Protein AF-A0A091HG71-F1 (afdb_monomer_lite)

pLDDT: mean 93.62, std 7.29, range [56.0, 97.69]

Structure (mmCIF, N/CA/C/O backbone):
data_AF-A0A091HG71-F1
#
_entry.id   AF-A0A091HG71-F1
#
loop_
_atom_site.group_PDB
_atom_site.id
_atom_site.type_symbol
_atom_site.label_atom_id
_atom_site.label_alt_id
_atom_site.label_comp_id
_atom_site.label_asym_id
_atom_site.label_entity_id
_atom_site.label_seq_id
_atom_site.pdbx_PDB_ins_code
_atom_site.Cartn_x
_atom_site.Cartn_y
_atom_site.Cartn_z
_atom_site.occupancy
_atom_site.B_iso_or_equiv
_atom_site.auth_seq_id
_atom_site.auth_comp_id
_atom_site.auth_asym_id
_atom_site.auth_atom_id
_atom_site.pdbx_PDB_model_num
ATOM 1 N N . MET A 1 1 ? -5.753 5.586 -6.706 1.00 74.06 1 MET A N 1
ATOM 2 C CA . MET A 1 1 ? -4.774 6.011 -5.677 1.00 74.06 1 MET A CA 1
ATOM 3 C C . MET A 1 1 ? -4.628 4.862 -4.687 1.00 74.06 1 MET A C 1
ATOM 5 O O . MET A 1 1 ? -5.661 4.268 -4.399 1.00 74.06 1 MET A O 1
ATOM 9 N N . PRO A 1 2 ? -3.419 4.492 -4.225 1.00 93.12 2 PRO A N 1
ATOM 10 C CA . PRO A 1 2 ? -3.269 3.387 -3.283 1.00 93.12 2 PRO A CA 1
ATOM 11 C C . PRO A 1 2 ? -3.989 3.669 -1.960 1.00 93.12 2 PRO A C 1
ATOM 13 O O . PRO A 1 2 ? -4.028 4.819 -1.512 1.00 93.12 2 PRO A O 1
ATOM 16 N N . GLY A 1 3 ? -4.551 2.639 -1.331 1.00 96.44 3 GLY A N 1
ATOM 17 C CA . GLY A 1 3 ? -5.396 2.832 -0.155 1.00 96.44 3 GLY A CA 1
ATOM 18 C C . GLY A 1 3 ? -5.814 1.548 0.547 1.00 96.44 3 GLY A C 1
ATOM 19 O O . GLY A 1 3 ? -5.725 0.463 -0.019 1.00 96.44 3 GLY A O 1
ATOM 20 N N . LEU A 1 4 ? -6.283 1.700 1.787 1.00 97.25 4 LEU A N 1
ATOM 21 C CA . LEU A 1 4 ? -6.903 0.645 2.581 1.00 97.25 4 LEU A CA 1
ATOM 22 C C . LEU A 1 4 ? -8.419 0.860 2.578 1.00 97.25 4 LEU A C 1
ATOM 24 O O . LEU A 1 4 ? -8.880 1.965 2.861 1.00 97.25 4 LEU A O 1
ATOM 2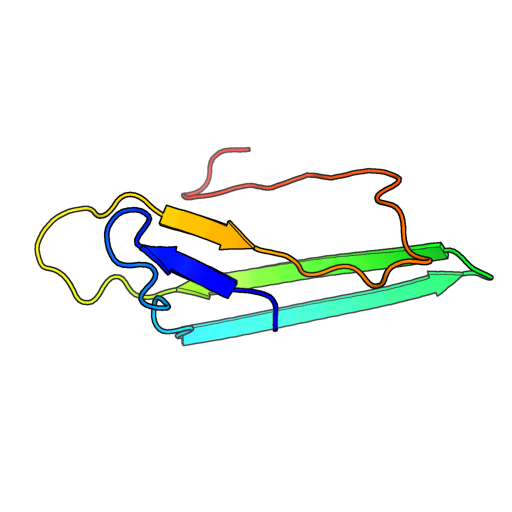8 N N . TYR A 1 5 ? -9.173 -0.183 2.261 1.00 97.50 5 TYR A N 1
ATOM 29 C CA . TYR A 1 5 ? -10.625 -0.149 2.099 1.00 97.50 5 TYR A CA 1
ATOM 30 C C . TYR A 1 5 ? -11.279 -1.209 2.973 1.00 97.50 5 TYR A C 1
ATOM 32 O O . TYR A 1 5 ? -10.661 -2.232 3.260 1.00 97.50 5 TYR A O 1
ATOM 40 N N . ILE A 1 6 ? -12.529 -0.991 3.364 1.00 97.69 6 ILE A N 1
ATOM 41 C CA . ILE A 1 6 ? -13.345 -2.001 4.041 1.00 97.69 6 ILE A CA 1
ATOM 42 C C . ILE A 1 6 ? -13.787 -3.032 3.000 1.00 97.69 6 ILE A C 1
ATOM 44 O O . ILE A 1 6 ? -14.386 -2.665 1.991 1.00 97.69 6 ILE A O 1
ATOM 48 N N . LEU A 1 7 ? -13.508 -4.318 3.224 1.00 96.75 7 LEU A N 1
ATOM 49 C CA . LEU A 1 7 ? -13.726 -5.361 2.212 1.00 96.75 7 LEU A CA 1
ATOM 50 C C . LEU A 1 7 ? -15.204 -5.518 1.814 1.00 96.75 7 LEU A C 1
ATOM 52 O O . LEU A 1 7 ? -15.512 -5.755 0.649 1.00 96.75 7 LEU A O 1
ATOM 56 N N . SER A 1 8 ? -16.124 -5.382 2.770 1.00 96.31 8 SER A N 1
ATOM 57 C CA . SER A 1 8 ? -17.558 -5.586 2.537 1.00 96.31 8 SER A CA 1
ATOM 58 C C . SER A 1 8 ? -18.232 -4.430 1.793 1.00 96.31 8 SER A C 1
ATOM 60 O O . SER A 1 8 ? -19.153 -4.673 1.015 1.00 96.31 8 SER A O 1
ATOM 62 N N . SER A 1 9 ? -17.796 -3.188 2.023 1.00 95.94 9 SER A N 1
ATOM 63 C CA . SER A 1 9 ? -18.435 -1.979 1.481 1.00 95.94 9 SER A CA 1
ATOM 64 C C . SER A 1 9 ? -17.615 -1.258 0.413 1.00 95.94 9 SER A C 1
ATOM 66 O O . SER A 1 9 ? -18.159 -0.411 -0.290 1.00 95.94 9 SER A O 1
ATOM 68 N N . TRP A 1 10 ? -16.325 -1.576 0.277 1.00 95.81 10 TRP A N 1
ATOM 69 C CA . TRP A 1 10 ? -15.359 -0.844 -0.554 1.00 95.81 10 TRP A CA 1
ATOM 70 C C . TRP A 1 10 ? -15.195 0.632 -0.177 1.00 95.81 10 TRP A C 1
ATOM 72 O O . TRP A 1 1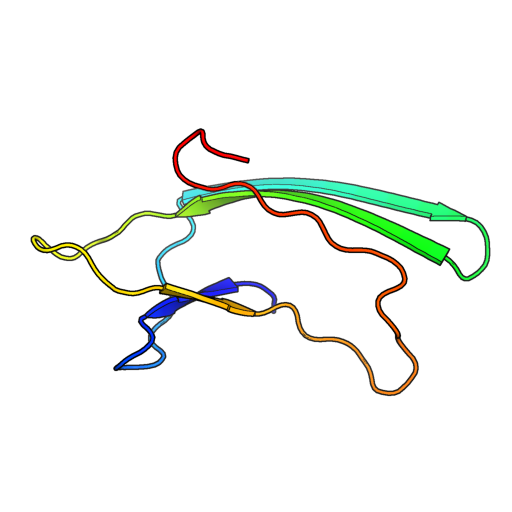0 ? -14.658 1.428 -0.950 1.00 95.81 10 TRP A O 1
ATOM 82 N N . GLU A 1 11 ? -15.612 1.011 1.029 1.00 96.62 11 GLU A N 1
ATOM 83 C CA . GLU A 1 11 ? -15.394 2.357 1.539 1.00 96.62 11 GLU A CA 1
ATOM 84 C C . GLU A 1 11 ? -13.924 2.534 1.951 1.00 96.62 11 GLU A C 1
ATOM 86 O O . GLU A 1 11 ? -13.345 1.646 2.587 1.00 96.62 11 GLU A O 1
ATOM 91 N N . PRO A 1 12 ? -13.281 3.659 1.595 1.00 96.81 12 PRO A N 1
ATOM 92 C CA . PRO A 1 12 ? -11.902 3.918 1.985 1.00 96.81 12 PRO A CA 1
ATOM 93 C C . PRO A 1 12 ? -11.806 4.193 3.488 1.00 96.81 12 PRO A C 1
ATOM 95 O O . PRO A 1 12 ? -12.525 5.041 4.022 1.00 96.81 12 PRO A O 1
ATOM 98 N N . LEU A 1 13 ? -10.852 3.551 4.165 1.00 97.25 13 LEU A N 1
ATOM 99 C CA . LEU A 1 13 ? -10.518 3.909 5.539 1.00 97.25 13 LEU A CA 1
ATOM 100 C C . LEU A 1 13 ? -9.748 5.242 5.567 1.00 97.25 13 LEU A C 1
ATOM 102 O O . LEU A 1 13 ? -8.817 5.433 4.775 1.00 97.25 13 LEU A O 1
ATOM 106 N N . PRO A 1 14 ? -10.079 6.171 6.486 1.00 97.38 14 PRO A N 1
ATOM 107 C CA . PRO A 1 14 ? -9.387 7.450 6.595 1.00 97.38 14 PRO A CA 1
ATOM 108 C C . PRO A 1 14 ? -7.885 7.294 6.857 1.00 97.38 14 PRO A C 1
ATOM 110 O O . PRO A 1 14 ? -7.462 6.720 7.864 1.00 97.38 14 PRO A O 1
ATOM 113 N N . LEU A 1 15 ? -7.064 7.861 5.972 1.00 97.19 15 LEU A N 1
ATOM 114 C CA . LEU A 1 15 ? -5.618 7.957 6.157 1.00 97.19 15 LEU A CA 1
ATOM 115 C C . LEU A 1 15 ? -5.301 9.104 7.127 1.00 97.19 15 LEU A C 1
ATOM 117 O O . LEU A 1 15 ? -5.579 10.267 6.842 1.00 97.19 15 LEU A O 1
ATOM 121 N N . LYS A 1 16 ? -4.696 8.782 8.269 1.00 97.19 16 LYS A N 1
ATOM 122 C CA . LYS A 1 16 ? -4.301 9.746 9.305 1.00 97.19 16 LYS A CA 1
ATOM 123 C C . LYS A 1 16 ? -2.933 10.364 9.032 1.00 97.19 16 LYS A C 1
ATOM 125 O O . LYS A 1 16 ? -2.733 11.553 9.268 1.00 97.19 16 LYS A O 1
ATOM 130 N N . SER A 1 17 ? -1.972 9.560 8.585 1.00 97.19 17 SER A N 1
ATOM 131 C CA . SER A 1 17 ? -0.645 10.044 8.207 1.00 97.19 17 SER A CA 1
ATOM 132 C C . SER A 1 17 ? 0.039 9.099 7.230 1.00 97.19 17 SER A C 1
ATOM 134 O O . SER A 1 17 ? -0.257 7.905 7.164 1.00 97.19 17 SER A O 1
ATOM 136 N N . SER A 1 18 ? 0.982 9.649 6.470 1.00 96.38 18 SER A N 1
ATOM 137 C CA . SER A 1 18 ? 1.764 8.903 5.494 1.00 96.38 18 SER A CA 1
ATOM 138 C C . SER A 1 18 ? 3.210 9.365 5.478 1.00 96.38 18 SER A C 1
ATOM 140 O O . SER A 1 18 ? 3.489 10.565 5.503 1.00 96.38 18 SER A O 1
ATOM 142 N N . LYS A 1 19 ? 4.128 8.413 5.342 1.00 97.12 19 LYS A N 1
ATOM 143 C CA . LYS A 1 19 ? 5.524 8.660 4.991 1.00 97.12 19 LYS A CA 1
ATOM 144 C C . LYS A 1 19 ? 5.900 7.730 3.852 1.00 97.12 19 LYS A C 1
ATOM 146 O O . LYS A 1 19 ? 6.008 6.522 4.050 1.00 97.12 19 LYS A O 1
ATOM 151 N N . VAL A 1 20 ? 6.102 8.306 2.675 1.00 96.31 20 VAL A N 1
ATOM 152 C CA . VAL A 1 20 ? 6.424 7.566 1.455 1.00 96.31 20 VAL A CA 1
ATOM 153 C C . VAL A 1 20 ? 7.848 7.899 1.037 1.00 96.31 20 VAL A C 1
ATOM 155 O O . VAL A 1 20 ? 8.255 9.061 1.048 1.00 96.31 20 VAL A O 1
ATOM 158 N N . LYS A 1 21 ? 8.614 6.868 0.694 1.00 97.19 21 LYS A N 1
ATOM 159 C CA . LYS A 1 21 ? 9.914 6.976 0.037 1.00 97.19 21 LYS A CA 1
ATOM 160 C C . LYS A 1 21 ? 9.840 6.233 -1.285 1.00 97.19 21 LYS A C 1
ATOM 162 O O . LYS A 1 21 ? 9.329 5.117 -1.327 1.00 97.19 21 LYS A O 1
ATOM 167 N N . ALA A 1 22 ? 10.381 6.843 -2.326 1.00 95.62 22 ALA A N 1
ATOM 168 C CA . ALA A 1 22 ? 10.502 6.242 -3.641 1.00 95.62 22 ALA A CA 1
ATOM 169 C C . ALA A 1 22 ? 11.943 6.398 -4.131 1.00 95.62 22 ALA A C 1
ATOM 171 O O . ALA A 1 22 ? 12.573 7.431 -3.895 1.00 95.62 22 ALA A O 1
ATOM 172 N N . CYS A 1 23 ? 12.462 5.367 -4.787 1.00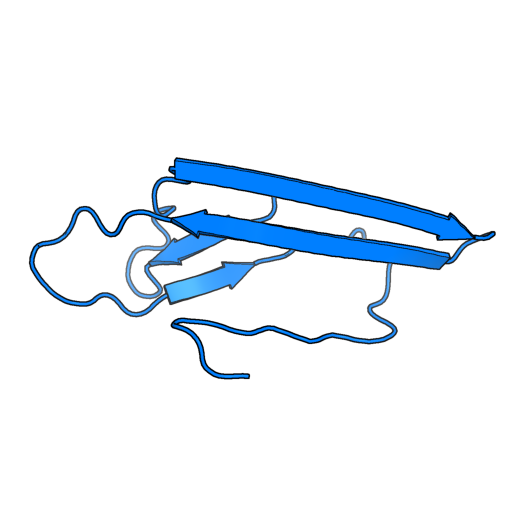 96.12 23 CYS A N 1
ATOM 173 C CA . CYS A 1 23 ? 13.770 5.374 -5.425 1.00 96.12 23 CYS A CA 1
ATOM 174 C C . CYS A 1 23 ? 13.625 4.788 -6.827 1.00 96.12 23 CYS A C 1
ATOM 176 O O . CYS A 1 23 ? 13.186 3.648 -6.969 1.00 96.12 23 CYS A O 1
ATOM 178 N N . ALA A 1 24 ? 13.981 5.568 -7.845 1.00 96.44 24 ALA A N 1
ATOM 179 C CA . ALA A 1 24 ? 14.004 5.116 -9.228 1.00 96.44 24 ALA A CA 1
ATOM 180 C C . ALA A 1 24 ? 15.437 4.741 -9.628 1.00 96.44 24 ALA A C 1
ATOM 182 O O . ALA A 1 24 ? 16.374 5.502 -9.378 1.00 96.44 24 ALA A O 1
ATOM 183 N N . ASN A 1 25 ? 15.603 3.581 -10.259 1.00 95.50 25 ASN A N 1
ATOM 184 C CA . ASN A 1 25 ? 16.869 3.115 -10.812 1.00 95.50 25 ASN A CA 1
ATOM 185 C C . ASN A 1 25 ? 16.628 2.492 -12.193 1.00 95.50 25 ASN A C 1
ATOM 187 O O . ASN A 1 25 ? 16.170 1.353 -12.301 1.00 95.50 25 ASN A O 1
ATOM 191 N N . GLY A 1 26 ? 16.907 3.254 -13.252 1.00 94.94 26 GLY A N 1
ATOM 192 C CA . GLY A 1 26 ? 16.504 2.879 -14.607 1.00 94.94 26 GLY A CA 1
ATOM 193 C C . GLY A 1 26 ? 14.982 2.737 -14.699 1.00 94.94 26 GLY A C 1
ATOM 194 O O . GLY A 1 26 ? 14.255 3.651 -14.321 1.00 94.94 26 GLY A O 1
ATOM 195 N N . TYR A 1 27 ? 14.515 1.576 -15.164 1.00 92.81 27 TYR A N 1
ATOM 196 C CA . TYR A 1 27 ? 13.088 1.235 -15.266 1.00 92.81 27 TYR A CA 1
ATOM 197 C C . TYR A 1 27 ? 12.504 0.610 -13.991 1.00 92.81 27 TYR A C 1
ATOM 199 O O . TYR A 1 27 ? 11.331 0.252 -13.968 1.00 92.81 27 TYR A O 1
ATOM 207 N N . SER A 1 28 ? 13.304 0.468 -12.932 1.00 94.94 28 SER A N 1
ATOM 208 C CA . SER A 1 28 ? 12.848 -0.091 -11.661 1.00 94.94 28 SER A CA 1
ATOM 209 C C . SER A 1 28 ? 12.479 1.022 -10.688 1.00 94.94 28 SER A C 1
ATOM 211 O O . SER A 1 28 ? 13.276 1.930 -10.441 1.00 94.94 28 SER A O 1
ATOM 213 N N . LEU A 1 29 ? 11.297 0.915 -10.085 1.00 95.31 29 LEU A N 1
ATOM 214 C CA . LEU A 1 29 ? 10.833 1.802 -9.025 1.00 95.31 29 LEU A CA 1
ATOM 215 C C . LEU A 1 29 ? 10.666 1.011 -7.726 1.00 95.31 29 LEU A C 1
ATOM 217 O O . LEU A 1 29 ? 9.870 0.078 -7.653 1.00 95.31 29 LEU A O 1
ATOM 221 N N . SER A 1 30 ? 11.396 1.409 -6.687 1.00 96.06 30 SER A N 1
ATOM 222 C CA . SER A 1 30 ? 11.241 0.864 -5.338 1.00 96.06 30 SER A CA 1
ATOM 223 C C . SER A 1 30 ? 10.468 1.849 -4.473 1.00 96.06 30 SER A C 1
ATOM 225 O O . SER A 1 30 ? 10.883 3.001 -4.329 1.00 96.06 30 SER A O 1
ATOM 227 N N . ILE A 1 31 ? 9.373 1.394 -3.863 1.00 95.62 31 ILE A N 1
ATOM 228 C CA . ILE A 1 31 ? 8.519 2.211 -2.994 1.00 95.62 31 ILE A CA 1
ATOM 229 C C . ILE A 1 31 ? 8.482 1.603 -1.595 1.00 95.62 31 ILE A C 1
ATOM 231 O O . ILE A 1 31 ? 8.296 0.402 -1.420 1.00 95.62 31 ILE A O 1
ATOM 235 N N . THR A 1 32 ? 8.626 2.449 -0.580 1.00 96.06 32 THR A N 1
ATOM 236 C CA . THR A 1 32 ? 8.376 2.100 0.820 1.00 96.06 32 THR A CA 1
ATOM 237 C C . THR A 1 32 ? 7.390 3.102 1.395 1.00 96.06 32 THR A C 1
ATOM 239 O O . THR A 1 32 ? 7.684 4.298 1.469 1.00 96.06 32 THR A O 1
ATOM 242 N N . ALA A 1 33 ? 6.222 2.621 1.812 1.00 95.50 33 ALA A N 1
ATOM 243 C CA . ALA A 1 33 ? 5.163 3.449 2.368 1.00 95.50 33 ALA A CA 1
ATOM 244 C C . ALA A 1 33 ? 4.842 3.023 3.805 1.00 95.50 33 ALA A C 1
ATOM 246 O O . ALA A 1 33 ? 4.490 1.877 4.063 1.00 95.50 33 ALA A O 1
ATOM 247 N N . HIS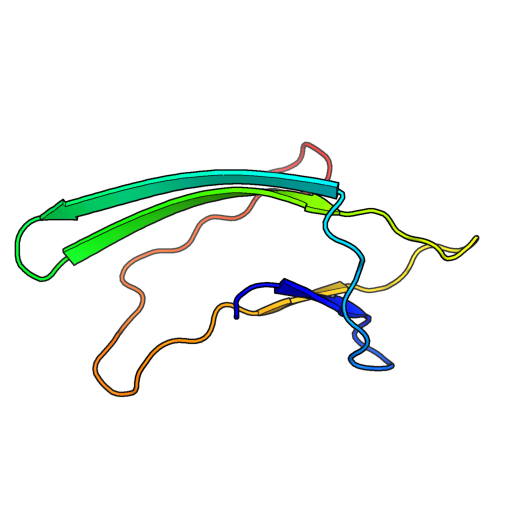 A 1 34 ? 4.934 3.969 4.738 1.00 95.56 34 HIS A N 1
ATOM 248 C CA . HIS A 1 34 ? 4.363 3.836 6.074 1.00 95.56 34 HIS A CA 1
ATOM 249 C C . HIS A 1 34 ? 3.057 4.620 6.104 1.00 95.56 34 HIS A C 1
ATOM 251 O O . HIS A 1 34 ? 3.074 5.850 6.013 1.00 95.56 34 HIS A O 1
ATOM 257 N N . LEU A 1 35 ? 1.941 3.906 6.202 1.00 95.75 35 LEU A N 1
ATOM 258 C CA . LEU A 1 35 ? 0.595 4.461 6.123 1.00 95.75 35 LEU A CA 1
ATOM 259 C C . LEU A 1 35 ? -0.138 4.158 7.430 1.00 95.75 35 LEU A C 1
ATOM 261 O O . LEU A 1 35 ? -0.189 3.007 7.860 1.00 95.75 35 LEU A O 1
ATOM 265 N N . VAL A 1 36 ? -0.676 5.189 8.077 1.00 96.38 36 VAL A N 1
ATOM 266 C CA . VAL A 1 36 ? -1.451 5.057 9.316 1.00 96.38 36 VAL A CA 1
ATOM 267 C C . VAL A 1 36 ? -2.903 5.358 8.996 1.00 96.38 36 VAL A C 1
ATOM 269 O O . VAL A 1 36 ? -3.225 6.481 8.614 1.00 96.38 36 VAL A O 1
ATOM 272 N N . TYR A 1 37 ? -3.772 4.370 9.183 1.00 96.31 37 TYR A N 1
ATOM 273 C CA . TYR A 1 37 ? -5.212 4.491 8.973 1.00 96.31 37 TYR A CA 1
ATOM 274 C C . TYR A 1 37 ? -5.960 4.539 10.305 1.00 96.31 37 TYR A C 1
ATOM 276 O O . TYR A 1 37 ? -5.493 4.000 11.310 1.00 96.31 37 TYR A O 1
ATOM 284 N N . THR A 1 38 ? -7.127 5.176 10.300 1.00 96.44 38 THR A N 1
ATOM 285 C CA . THR A 1 38 ? -8.071 5.163 11.421 1.00 96.44 38 THR A CA 1
ATOM 286 C C . THR A 1 38 ? -9.251 4.274 11.048 1.00 96.44 38 THR A C 1
ATOM 288 O O . THR A 1 38 ? -9.848 4.488 9.999 1.00 96.44 38 THR A O 1
ATOM 291 N N . ASN A 1 39 ? -9.611 3.313 11.902 1.00 95.75 39 ASN A N 1
ATOM 292 C CA . ASN A 1 39 ? -10.912 2.649 11.824 1.00 95.75 39 ASN A CA 1
ATOM 293 C C . ASN A 1 39 ? -11.949 3.540 12.534 1.00 95.75 39 ASN A C 1
ATOM 295 O O . ASN A 1 39 ? -11.815 3.722 13.744 1.00 95.75 39 ASN A O 1
ATOM 299 N N . PRO A 1 40 ? -12.922 4.143 11.824 1.00 95.25 40 PRO A N 1
ATOM 300 C CA . PRO A 1 40 ? -13.952 4.964 12.456 1.00 95.25 40 PRO A CA 1
ATOM 301 C C . PRO A 1 40 ? -15.078 4.130 13.088 1.00 95.25 40 PRO A C 1
ATOM 303 O O . PRO A 1 40 ? -15.921 4.695 13.779 1.00 95.25 40 PRO A O 1
ATOM 306 N N . HIS A 1 41 ? -15.118 2.819 12.837 1.00 95.62 41 HIS A N 1
ATOM 307 C CA . HIS A 1 41 ? -16.134 1.921 13.373 1.00 95.62 41 HIS A CA 1
ATOM 308 C C . HIS A 1 41 ? -15.766 1.457 14.785 1.00 95.62 41 HIS A C 1
ATOM 310 O O . HIS A 1 41 ? -14.589 1.305 15.111 1.00 95.62 41 HIS A O 1
ATOM 316 N N . GLU A 1 42 ? -16.783 1.213 15.614 1.00 96.06 42 GLU A N 1
ATOM 317 C CA . GLU A 1 42 ? -16.600 0.680 16.972 1.00 96.06 42 GLU A CA 1
ATOM 318 C C . GLU A 1 42 ? -16.033 -0.746 16.950 1.00 96.06 42 GLU A C 1
ATOM 320 O O . GLU A 1 42 ? -15.194 -1.099 17.776 1.00 96.06 42 GLU A O 1
ATOM 325 N N . GLU A 1 43 ? -16.439 -1.536 15.955 1.00 96.62 43 GLU A N 1
ATOM 326 C CA . GLU A 1 43 ? -16.007 -2.918 15.775 1.00 96.62 43 GLU A CA 1
ATOM 327 C C . GLU A 1 43 ? -14.809 -3.036 14.815 1.00 96.62 43 GLU A C 1
ATOM 329 O O . GLU A 1 43 ? -14.616 -2.189 13.928 1.00 96.62 43 GLU A O 1
ATOM 334 N N . PRO A 1 44 ? -13.993 -4.101 14.939 1.00 95.38 44 PRO A N 1
ATOM 335 C CA . PRO A 1 44 ? -12.977 -4.426 13.949 1.00 95.38 44 PRO A CA 1
ATOM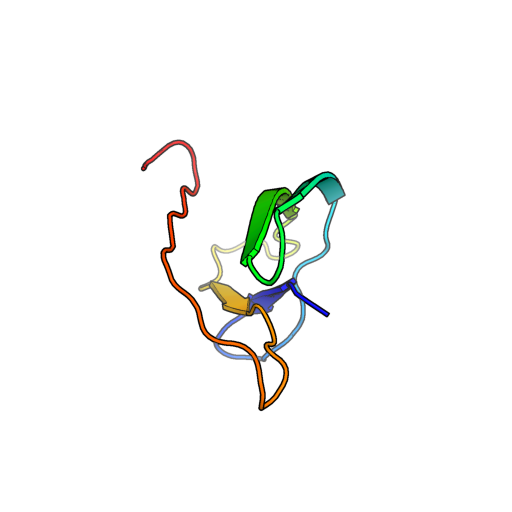 336 C C . PRO A 1 44 ? -13.590 -4.609 12.557 1.00 95.38 44 PRO A C 1
ATOM 338 O O . PRO A 1 44 ? -14.612 -5.273 12.396 1.00 95.38 44 PRO A O 1
ATOM 341 N N . VAL A 1 45 ? -12.921 -4.066 11.542 1.00 96.19 45 VAL A N 1
ATOM 342 C CA . VAL A 1 45 ? -13.306 -4.233 10.137 1.00 96.19 45 VAL A CA 1
ATOM 343 C C . VAL A 1 45 ? -12.270 -5.057 9.388 1.00 96.19 45 VAL A C 1
ATOM 345 O O . VAL A 1 45 ? -11.068 -4.955 9.644 1.00 96.19 45 VAL A O 1
ATOM 348 N N . GLU A 1 46 ? -12.734 -5.860 8.436 1.00 96.50 46 GLU A N 1
ATOM 349 C CA . GLU A 1 46 ? -11.854 -6.533 7.487 1.00 96.50 46 GLU A CA 1
ATOM 350 C C . GLU A 1 46 ? -11.416 -5.543 6.402 1.00 96.50 46 GLU A C 1
ATOM 352 O O . GLU A 1 46 ? -12.248 -4.886 5.769 1.00 96.50 46 GLU A O 1
ATOM 357 N N . GLY A 1 47 ? -10.101 -5.407 6.222 1.00 94.94 47 GLY A N 1
ATOM 358 C CA . GLY A 1 47 ? -9.502 -4.422 5.329 1.00 94.94 47 GLY A CA 1
ATOM 359 C C . GLY A 1 47 ? -8.792 -5.051 4.132 1.00 94.94 47 GLY A C 1
ATOM 360 O O . GLY A 1 47 ? -8.119 -6.070 4.273 1.00 94.94 47 GLY A O 1
ATOM 361 N N . ILE A 1 48 ? -8.872 -4.398 2.974 1.00 96.62 48 ILE A N 1
ATOM 362 C CA . ILE A 1 48 ? -8.101 -4.723 1.770 1.00 96.62 48 ILE A CA 1
ATOM 363 C C . ILE A 1 48 ? -7.233 -3.534 1.359 1.00 96.62 48 ILE A C 1
ATOM 365 O O . ILE A 1 48 ? -7.719 -2.413 1.205 1.00 96.62 48 ILE A O 1
ATOM 369 N N . PHE A 1 49 ? -5.929 -3.768 1.198 1.00 96.12 49 PHE A N 1
ATOM 370 C CA . PHE A 1 49 ? -5.016 -2.765 0.660 1.00 96.12 49 PHE A CA 1
ATOM 371 C C . PHE A 1 49 ? -4.900 -2.918 -0.856 1.00 96.12 49 PHE A C 1
ATOM 373 O O . PHE A 1 49 ? -4.632 -4.009 -1.354 1.00 96.12 49 PHE A O 1
ATOM 380 N N . ILE A 1 50 ? -5.070 -1.816 -1.581 1.00 95.56 50 ILE A N 1
ATOM 381 C CA . ILE A 1 50 ? -5.011 -1.770 -3.041 1.00 95.56 50 ILE A CA 1
ATOM 382 C C . ILE A 1 50 ? -3.881 -0.831 -3.440 1.00 95.56 50 ILE A C 1
ATOM 384 O O . ILE A 1 50 ? -3.864 0.330 -3.032 1.00 95.56 50 ILE A O 1
ATOM 388 N N . TYR A 1 51 ? -2.968 -1.320 -4.277 1.00 93.62 51 TYR A N 1
ATOM 389 C CA . TYR A 1 51 ? -1.988 -0.503 -4.983 1.00 93.62 51 TYR A CA 1
ATOM 390 C C . TYR A 1 51 ? -2.246 -0.644 -6.490 1.00 93.62 51 TYR A C 1
ATOM 392 O O . TYR A 1 51 ? -1.998 -1.720 -7.031 1.00 93.62 51 TYR A O 1
ATOM 400 N N . PRO A 1 52 ? -2.794 0.384 -7.165 1.00 93.06 52 PRO A N 1
ATOM 401 C CA . PRO A 1 52 ? -3.026 0.312 -8.602 1.00 93.06 52 PRO A CA 1
ATOM 402 C C . PRO A 1 52 ? -1.692 0.328 -9.352 1.00 93.06 52 PRO A C 1
ATOM 404 O O . PRO A 1 52 ? -0.793 1.085 -8.989 1.00 93.06 52 PRO A O 1
ATOM 407 N N . LEU A 1 53 ? -1.599 -0.494 -10.391 1.00 93.62 53 LEU A N 1
ATOM 408 C CA . LEU A 1 53 ? -0.488 -0.523 -11.336 1.00 93.62 53 LEU A CA 1
ATOM 409 C C . LEU A 1 53 ? -1.011 -0.116 -12.705 1.00 93.62 53 LEU A C 1
ATOM 411 O O . LEU A 1 53 ? -2.153 -0.439 -13.050 1.00 93.62 53 LEU A O 1
ATOM 415 N N . GLU A 1 54 ? -0.173 0.561 -13.474 1.00 93.06 54 GLU A N 1
ATOM 416 C CA . GLU A 1 54 ? -0.440 0.784 -14.891 1.00 93.06 54 GLU A CA 1
ATOM 417 C C . GLU A 1 54 ? -0.246 -0.517 -15.687 1.00 93.06 54 GLU A C 1
ATOM 419 O O . GLU A 1 54 ? 0.459 -1.431 -15.260 1.00 93.06 54 GLU A O 1
ATOM 424 N N . GLU A 1 55 ? -0.844 -0.608 -16.876 1.00 93.38 55 GLU A N 1
ATOM 425 C CA . GLU A 1 55 ? -0.804 -1.822 -17.713 1.00 93.38 55 GLU A CA 1
ATOM 426 C C . GLU A 1 55 ? 0.630 -2.278 -18.057 1.00 93.38 55 GLU A C 1
ATOM 428 O O . GLU A 1 55 ? 0.896 -3.469 -18.203 1.00 93.38 55 GLU A O 1
ATOM 433 N N . SER A 1 56 ? 1.574 -1.337 -18.147 1.00 93.06 56 SER A N 1
ATOM 434 C CA . SER A 1 56 ? 2.989 -1.609 -18.425 1.00 93.06 56 SER A CA 1
ATOM 435 C C . SER A 1 56 ? 3.840 -1.899 -17.182 1.00 93.06 56 SER A C 1
ATOM 437 O O . SER A 1 56 ? 5.052 -2.084 -17.307 1.00 93.06 56 SER A O 1
ATOM 439 N N . GLU A 1 57 ? 3.257 -1.881 -15.985 1.00 94.19 57 GLU A N 1
ATOM 440 C CA . GLU A 1 57 ? 3.974 -2.065 -14.724 1.00 94.19 57 GLU A CA 1
ATOM 441 C C . GLU A 1 57 ? 3.803 -3.488 -14.185 1.00 94.19 57 GLU A C 1
ATOM 443 O O . GLU A 1 57 ? 2.751 -4.113 -14.297 1.00 94.19 57 GLU A O 1
ATOM 448 N N . VAL A 1 58 ? 4.854 -4.007 -13.550 1.00 95.12 58 VAL A N 1
ATOM 449 C CA . VAL A 1 58 ? 4.838 -5.319 -12.893 1.00 95.12 58 VAL A CA 1
ATOM 450 C C . VAL A 1 58 ? 5.492 -5.232 -11.521 1.00 95.12 58 VAL A C 1
ATOM 452 O O . VAL A 1 58 ? 6.459 -4.497 -11.315 1.00 95.12 58 VAL A O 1
ATOM 455 N N . VAL A 1 59 ? 4.985 -6.013 -10.567 1.00 95.81 59 VAL A N 1
ATOM 456 C CA . VAL A 1 59 ? 5.563 -6.095 -9.220 1.00 95.81 59 VAL A CA 1
ATOM 457 C C . VAL A 1 59 ? 6.692 -7.115 -9.220 1.00 95.81 59 VAL A C 1
ATOM 459 O O . VAL A 1 59 ? 6.456 -8.311 -9.362 1.00 95.81 59 VAL A O 1
ATOM 462 N N . ALA A 1 60 ? 7.923 -6.646 -9.021 1.00 94.81 60 ALA A N 1
ATOM 463 C CA . ALA A 1 60 ? 9.089 -7.521 -8.885 1.00 94.81 60 ALA A CA 1
ATOM 464 C C . ALA A 1 60 ? 9.242 -8.115 -7.468 1.00 94.81 60 ALA A C 1
ATOM 466 O O . ALA A 1 60 ? 9.890 -9.144 -7.296 1.00 94.81 60 ALA A O 1
ATOM 467 N N . GLY A 1 61 ? 8.659 -7.477 -6.448 1.00 95.69 61 GLY A N 1
ATOM 468 C CA . GLY A 1 61 ? 8.687 -7.938 -5.061 1.00 95.69 61 GLY A CA 1
ATOM 469 C C . GLY A 1 61 ? 7.743 -7.125 -4.177 1.00 95.69 61 GLY A C 1
ATOM 470 O O . GLY A 1 61 ? 7.508 -5.945 -4.437 1.00 95.69 61 GLY A O 1
ATOM 471 N N . PHE A 1 62 ? 7.193 -7.762 -3.144 1.00 95.06 62 PHE A N 1
ATOM 472 C CA . PHE A 1 62 ? 6.226 -7.153 -2.233 1.00 95.06 62 PHE A CA 1
ATOM 473 C C . PHE A 1 62 ? 6.435 -7.660 -0.803 1.00 95.06 62 PHE A C 1
ATOM 475 O O . PHE A 1 62 ? 6.517 -8.864 -0.573 1.00 95.06 62 PHE A O 1
ATOM 482 N N . GLU A 1 63 ? 6.488 -6.731 0.149 1.00 94.81 63 GLU A N 1
ATOM 483 C CA . GLU A 1 63 ? 6.482 -6.993 1.589 1.00 94.81 63 GLU A CA 1
ATOM 484 C C . GLU A 1 63 ? 5.491 -6.022 2.234 1.00 94.81 63 GLU A C 1
ATOM 486 O O . GLU A 1 63 ? 5.471 -4.831 1.910 1.00 94.81 63 GLU A O 1
ATOM 491 N N . ALA A 1 64 ? 4.676 -6.525 3.156 1.00 93.56 64 ALA A N 1
ATOM 492 C CA . ALA A 1 64 ? 3.755 -5.717 3.937 1.00 93.56 64 ALA A CA 1
ATOM 493 C C . ALA A 1 64 ? 3.761 -6.184 5.390 1.00 93.56 64 ALA A C 1
ATOM 495 O O . ALA A 1 64 ? 3.854 -7.373 5.666 1.00 93.56 64 ALA A O 1
ATOM 496 N N . ALA A 1 65 ? 3.632 -5.233 6.310 1.00 92.56 65 ALA A N 1
ATOM 497 C CA . ALA A 1 65 ? 3.529 -5.489 7.739 1.00 92.56 65 ALA A CA 1
ATOM 498 C C . ALA A 1 65 ? 2.380 -4.657 8.315 1.00 92.56 65 ALA A C 1
ATOM 500 O O . ALA A 1 65 ? 2.226 -3.479 7.979 1.00 92.56 65 ALA A O 1
ATOM 501 N N . GLY A 1 66 ? 1.585 -5.259 9.197 1.00 87.50 66 GLY A N 1
ATOM 502 C CA . GLY A 1 66 ? 0.403 -4.643 9.801 1.00 87.50 66 GLY A CA 1
ATOM 503 C C . GLY A 1 66 ? 0.340 -4.933 11.296 1.00 87.50 66 GLY A C 1
ATOM 504 O O . GLY A 1 66 ? 0.745 -6.001 11.747 1.00 87.50 66 GLY A O 1
ATOM 505 N N . GLY A 1 67 ? -0.118 -3.965 12.097 1.00 78.69 67 GLY A N 1
ATOM 506 C CA . GLY A 1 67 ? -0.311 -4.168 13.541 1.00 78.69 67 GLY A CA 1
ATOM 507 C C . GLY A 1 67 ? 0.946 -4.610 14.311 1.00 78.69 67 GLY A C 1
ATOM 508 O O . GLY A 1 67 ? 0.830 -5.270 15.338 1.00 78.69 67 GLY A O 1
ATOM 509 N N . GLY A 1 68 ? 2.145 -4.288 13.807 1.00 70.38 68 GLY A N 1
ATOM 510 C CA . GLY A 1 68 ? 3.425 -4.675 14.415 1.00 70.38 68 GLY A CA 1
ATOM 511 C C . GLY A 1 68 ? 3.902 -6.097 14.095 1.00 70.38 68 GLY A C 1
ATOM 512 O O . GLY A 1 68 ? 4.916 -6.523 14.646 1.00 70.38 68 GLY A O 1
ATOM 513 N N . ARG A 1 69 ? 3.217 -6.828 13.209 1.00 66.25 69 ARG A N 1
ATOM 514 C CA . ARG A 1 69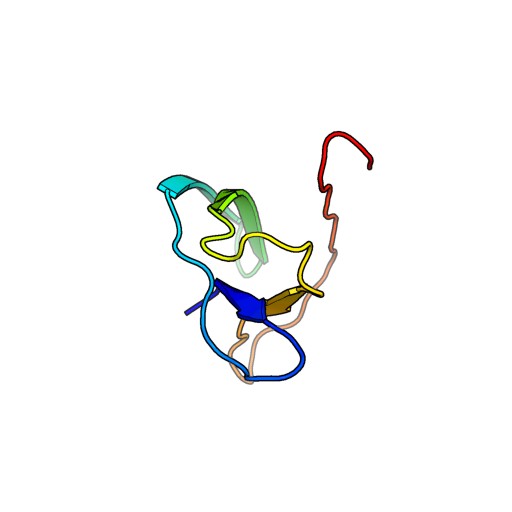 ? 3.613 -8.168 12.752 1.00 66.25 69 ARG A CA 1
ATOM 515 C C . ARG A 1 69 ? 4.052 -8.086 11.286 1.00 66.25 69 ARG A C 1
ATOM 517 O O . ARG A 1 69 ? 3.399 -7.401 10.497 1.00 66.25 69 ARG A O 1
ATOM 524 N N . ARG A 1 70 ? 5.192 -8.709 10.978 1.00 56.00 70 ARG A N 1
ATOM 525 C CA . ARG A 1 70 ? 5.678 -8.930 9.608 1.00 56.00 70 ARG A CA 1
ATOM 526 C C . ARG A 1 70 ? 5.138 -10.250 9.088 1.00 56.00 70 ARG A C 1
ATOM 528 O O . ARG A 1 70 ? 4.972 -11.157 9.936 1.00 56.00 70 ARG A O 1
#

Radius of gyration: 13.93 Å; chains: 1; bounding box: 35×19×35 Å

InterPro domains:
  IPR013694 VIT domain [PF13757] (2-70)
  IPR013694 VIT domain [PS51468] (1-70)
  IPR052627 von Willebrand factor A domain-containing protein [PTHR46299] (1-69)

Organism: NCBI:txid175836

Sequence (70 aa):
MPGLYILSSWEPLPLKSSKVKACANGYSLSITAHLVYTNPHEEPVEGIFIYPLEESEVVAGFEAAGGGRR

Secondary structure (DSSP, 8-state):
--EEEETTT-PBPPEEEEEEEEEEETTEEEEEEEEEE---SSS---EEEE----TT---S-----BTTB-

Foldseek 3Di:
DKFKAFPVPRHGFDWPDKDKDWDDDPPDIDIDMDTDTDDPDPDDTDIDTDDDDDPPDDDPDDDDDDPPGD